Protein AF-A0A1S8WLQ7-F1 (afdb_monomer)

Solvent-accessible surface area (backbone atoms only — not comparable to full-atom values): 5577 Å² total; per-residue (Å²): 115,68,67,62,54,48,55,52,49,53,51,52,51,52,51,50,52,53,49,52,51,52,53,49,53,52,51,53,50,53,52,49,54,54,50,51,52,51,50,58,52,46,57,53,49,55,51,59,67,47,40,64,61,51,35,53,50,29,52,74,70,67,39,54,68,63,29,50,50,51,50,50,53,54,56,47,49,60,57,68,73,42,66,81,39,78,86,48,53,60,60,53,50,53,56,61,57,72,74,110

Sequence (100 aa):
MAAVSKIKSDLIECKSLLHCNREELRRLWLELVEQRHSIELLDILDQLQAAPDAIATLVSARAWPDATELMLYTAELLKSDIASVPALQTVKADLAHKNK

Structure (mmCIF, N/CA/C/O backbone):
data_AF-A0A1S8WLQ7-F1
#
_entry.id   AF-A0A1S8WLQ7-F1
#
loop_
_atom_site.group_PDB
_atom_site.id
_atom_site.type_symbol
_atom_site.label_atom_id
_atom_site.label_alt_id
_atom_site.label_comp_id
_atom_site.label_asym_id
_atom_site.label_entity_id
_atom_site.label_seq_id
_atom_site.pdbx_PDB_ins_code
_atom_site.Cartn_x
_atom_site.Cartn_y
_atom_site.Cartn_z
_atom_site.occupancy
_atom_site.B_iso_or_equiv
_atom_site.auth_seq_id
_atom_site.auth_comp_id
_atom_site.auth_asym_id
_atom_site.auth_atom_id
_atom_site.pdbx_PDB_model_num
ATOM 1 N N . MET A 1 1 ? -30.227 -3.900 46.177 1.00 59.28 1 MET A N 1
ATOM 2 C CA . MET A 1 1 ? -29.182 -2.906 45.827 1.00 59.28 1 MET A CA 1
ATOM 3 C C . MET A 1 1 ? -27.961 -3.510 45.115 1.00 59.28 1 MET A C 1
ATOM 5 O O . MET A 1 1 ? -27.401 -2.830 44.268 1.00 59.28 1 MET A O 1
ATOM 9 N N . ALA A 1 2 ? -27.573 -4.772 45.364 1.00 75.81 2 ALA A N 1
ATOM 10 C CA . ALA A 1 2 ? -26.399 -5.398 44.727 1.00 75.81 2 ALA A CA 1
ATOM 11 C C . ALA A 1 2 ? -26.479 -5.539 43.188 1.00 75.81 2 ALA A C 1
ATOM 13 O O . ALA A 1 2 ? -25.496 -5.279 42.502 1.00 75.81 2 ALA A O 1
ATOM 14 N N . ALA A 1 3 ? -27.650 -5.879 42.633 1.00 87.62 3 ALA A N 1
ATOM 15 C CA . ALA A 1 3 ? -27.827 -6.037 41.183 1.00 87.62 3 ALA A CA 1
ATOM 16 C C . ALA A 1 3 ? -27.591 -4.731 40.402 1.00 87.62 3 ALA A C 1
ATOM 18 O O . ALA A 1 3 ? -26.933 -4.739 39.369 1.00 87.62 3 ALA A O 1
ATOM 19 N N . VAL A 1 4 ? -28.058 -3.595 40.933 1.00 91.00 4 VAL A N 1
ATOM 20 C CA . VAL A 1 4 ? -27.852 -2.271 40.319 1.00 91.00 4 VAL A CA 1
ATOM 21 C C . VAL A 1 4 ? -26.370 -1.882 40.334 1.00 91.00 4 VAL A C 1
ATOM 23 O O . VAL A 1 4 ? -25.867 -1.343 39.353 1.00 91.00 4 VAL A O 1
ATOM 26 N N . SER A 1 5 ? -25.651 -2.202 41.416 1.00 92.12 5 SER A N 1
ATOM 27 C CA . SER A 1 5 ? -24.201 -1.978 41.508 1.00 92.12 5 SER A CA 1
ATOM 28 C C . SER A 1 5 ? -23.427 -2.816 40.486 1.00 92.12 5 SER A C 1
ATOM 30 O O . SER A 1 5 ? -22.540 -2.298 39.811 1.00 92.12 5 SER A O 1
ATOM 32 N N . LYS A 1 6 ? -23.809 -4.089 40.320 1.00 94.56 6 LYS A N 1
ATOM 33 C CA . LYS A 1 6 ? -23.207 -4.986 39.329 1.00 94.56 6 LYS A CA 1
ATOM 34 C C . LYS A 1 6 ? -23.428 -4.481 37.903 1.00 94.56 6 LYS A C 1
ATOM 36 O O . LYS A 1 6 ? -22.458 -4.267 37.196 1.00 94.56 6 LYS A O 1
ATOM 41 N N . ILE A 1 7 ? -24.671 -4.162 37.533 1.00 95.50 7 ILE A N 1
ATOM 42 C CA . ILE A 1 7 ? -24.998 -3.612 36.204 1.00 95.50 7 ILE A CA 1
ATOM 43 C C . ILE A 1 7 ? -24.203 -2.330 35.922 1.00 95.50 7 ILE A C 1
ATOM 45 O O . ILE A 1 7 ? -23.722 -2.125 34.810 1.00 95.50 7 ILE A O 1
ATOM 49 N N . LYS A 1 8 ? -24.033 -1.462 36.927 1.00 96.25 8 LYS A N 1
ATOM 50 C CA . LYS A 1 8 ? -23.216 -0.252 36.790 1.00 96.25 8 LYS A CA 1
ATOM 51 C C . LYS A 1 8 ? -21.742 -0.586 36.531 1.00 96.25 8 LYS A C 1
ATOM 53 O O . LYS A 1 8 ? -21.127 0.075 35.699 1.00 96.25 8 LYS A O 1
ATOM 58 N N . SER A 1 9 ? -21.188 -1.574 37.232 1.00 96.00 9 SER A N 1
ATOM 59 C CA . SER A 1 9 ? -19.815 -2.049 37.022 1.00 96.00 9 SER A CA 1
ATOM 60 C C . SER A 1 9 ? -19.637 -2.623 35.618 1.00 96.00 9 SER A C 1
ATOM 62 O O . SER A 1 9 ? -18.752 -2.180 34.891 1.00 96.00 9 SER A O 1
ATOM 64 N N . ASP A 1 10 ? -20.536 -3.521 35.212 1.00 96.31 10 ASP A N 1
ATOM 65 C CA . ASP A 1 10 ? -20.511 -4.173 33.902 1.00 96.31 10 ASP A CA 1
ATOM 66 C C . ASP A 1 10 ? -20.593 -3.124 32.776 1.00 96.31 10 ASP A C 1
ATOM 68 O O . ASP A 1 10 ? -19.854 -3.185 31.799 1.00 96.31 10 ASP A O 1
ATOM 72 N N . LEU A 1 11 ? -21.422 -2.082 32.933 1.00 96.81 11 LEU A N 1
ATOM 73 C CA . LEU A 1 11 ? -21.526 -0.997 31.953 1.00 96.81 11 LEU A CA 1
ATOM 74 C C . LEU A 1 11 ? -20.237 -0.164 31.841 1.00 96.81 11 LEU A C 1
ATOM 76 O O . LEU A 1 11 ? -19.886 0.285 30.748 1.00 96.81 11 LEU A O 1
ATOM 80 N N . ILE A 1 12 ? -19.537 0.066 32.956 1.00 97.19 12 ILE A N 1
ATOM 81 C CA . ILE A 1 12 ? -18.250 0.777 32.957 1.00 97.19 12 ILE A CA 1
ATOM 82 C C . ILE A 1 12 ? -17.187 -0.055 32.235 1.00 97.19 12 ILE A C 1
ATOM 84 O O . ILE A 1 12 ? -16.435 0.495 31.431 1.00 97.19 12 ILE A O 1
ATOM 88 N N . GLU A 1 13 ? -17.161 -1.363 32.475 1.00 97.19 13 GLU A N 1
ATOM 89 C CA . GLU A 1 13 ? -16.249 -2.291 31.809 1.00 97.19 13 GLU A CA 1
ATOM 90 C C . GLU A 1 13 ? -16.555 -2.410 30.310 1.00 97.19 13 GLU A C 1
ATOM 92 O O . GLU A 1 13 ? -15.666 -2.275 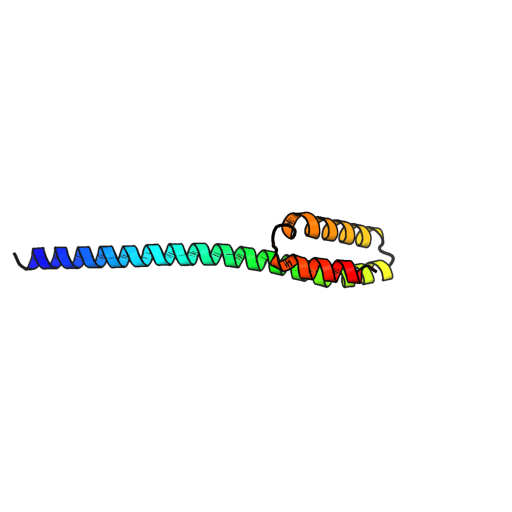29.473 1.00 97.19 13 GLU A O 1
ATOM 97 N N . CYS A 1 14 ? -17.826 -2.532 29.924 1.00 97.38 14 CYS A N 1
ATOM 98 C CA . CYS A 1 14 ? -18.202 -2.493 28.512 1.00 97.38 14 CYS A CA 1
ATOM 99 C C . CYS A 1 14 ? -17.781 -1.171 27.853 1.00 97.38 14 CYS A C 1
ATOM 101 O O . CYS A 1 14 ? -17.304 -1.168 26.719 1.00 97.38 14 CYS A O 1
ATOM 103 N N . LYS A 1 15 ? -17.914 -0.038 28.554 1.00 97.69 15 LYS A N 1
ATOM 104 C CA . LYS A 1 15 ? -17.482 1.265 28.036 1.00 97.69 15 LYS A CA 1
ATOM 105 C C . LYS A 1 15 ? -15.968 1.324 27.816 1.00 97.69 15 LYS A C 1
ATOM 107 O O . LYS A 1 15 ? -15.548 1.895 26.809 1.00 97.69 15 LYS A O 1
ATOM 112 N N . SER A 1 16 ? -15.157 0.771 28.720 1.00 97.19 16 SER A N 1
ATOM 113 C CA . SER A 1 16 ? -13.699 0.747 28.542 1.00 97.19 16 SER A CA 1
ATOM 114 C C . SER A 1 16 ? -13.297 -0.167 27.385 1.00 97.19 16 SER A C 1
ATOM 116 O O . SER A 1 16 ? -12.527 0.258 26.528 1.00 97.19 16 SER A O 1
ATOM 118 N N . LEU A 1 17 ? -13.892 -1.358 27.278 1.00 97.75 17 LEU A N 1
ATOM 119 C CA . LEU A 1 17 ? -13.638 -2.288 26.174 1.00 97.75 17 LEU A CA 1
ATOM 120 C C . LEU A 1 17 ? -13.993 -1.676 24.813 1.00 97.75 17 LEU A C 1
ATOM 122 O O . LEU A 1 17 ? -13.207 -1.759 23.870 1.00 97.75 17 LEU A O 1
ATOM 126 N N . LEU A 1 18 ? -15.141 -0.997 24.717 1.00 98.06 18 LEU A N 1
ATOM 127 C CA . LEU A 1 18 ? -15.535 -0.275 23.504 1.00 98.06 18 LEU A CA 1
ATOM 128 C C . LEU A 1 18 ? -14.569 0.868 23.173 1.00 98.06 18 LEU A C 1
ATOM 130 O O . LEU A 1 18 ? -14.291 1.117 22.001 1.00 98.06 18 LEU A O 1
ATOM 134 N N . HIS A 1 19 ? -14.043 1.560 24.187 1.00 97.75 19 HIS A N 1
ATOM 135 C CA . HIS A 1 19 ? -13.036 2.597 23.981 1.00 97.75 19 HIS A CA 1
ATOM 136 C C . HIS A 1 19 ? -11.749 2.020 23.392 1.00 97.75 19 HIS A C 1
ATOM 138 O O . HIS A 1 19 ? -11.289 2.514 22.365 1.00 97.75 19 HIS A O 1
ATOM 144 N N . CYS A 1 20 ? -11.219 0.954 23.996 1.00 97.06 20 CYS A N 1
ATOM 145 C CA . CYS A 1 20 ? -10.018 0.276 23.516 1.00 97.06 20 CYS A CA 1
ATOM 146 C C . CYS A 1 20 ? -10.205 -0.246 22.087 1.00 97.06 20 CYS A C 1
ATOM 148 O O . CYS A 1 20 ? -9.343 -0.034 21.240 1.00 97.06 20 CYS A O 1
ATOM 150 N N . ASN A 1 21 ? -11.354 -0.859 21.781 1.00 98.00 21 ASN A N 1
ATOM 151 C CA . ASN A 1 21 ? -11.643 -1.341 20.431 1.00 98.00 21 ASN A CA 1
ATOM 152 C C . ASN A 1 21 ? -11.684 -0.197 19.403 1.00 98.00 21 ASN A C 1
ATOM 154 O O . ASN A 1 21 ? -11.138 -0.324 18.309 1.00 98.00 21 ASN A O 1
ATOM 158 N N . ARG A 1 22 ? -12.275 0.947 19.765 1.00 98.06 22 ARG A N 1
ATOM 159 C CA . ARG A 1 22 ? -12.303 2.136 18.906 1.00 98.06 22 ARG A CA 1
ATOM 160 C C . ARG A 1 22 ? -10.907 2.704 18.652 1.00 98.06 22 ARG A C 1
ATOM 162 O O . ARG A 1 22 ? -10.628 3.142 17.538 1.00 98.06 22 ARG A O 1
ATOM 169 N N . GLU A 1 23 ? -10.062 2.757 19.676 1.00 97.62 23 GLU A N 1
ATOM 170 C CA . GLU A 1 23 ? -8.680 3.227 19.532 1.00 97.62 23 GLU A CA 1
ATOM 171 C C . GLU A 1 23 ? -7.868 2.297 18.641 1.00 97.62 23 GLU A C 1
ATOM 173 O O . GLU A 1 23 ? -7.176 2.774 17.743 1.00 97.62 23 GLU A O 1
ATOM 178 N N . GLU A 1 24 ? -8.031 0.988 18.816 1.00 97.75 24 GLU A N 1
ATOM 179 C CA . GLU A 1 24 ? -7.364 0.000 17.980 1.00 97.75 24 GLU A CA 1
ATOM 180 C C . GLU A 1 24 ? -7.822 0.090 16.521 1.00 97.75 24 GLU A C 1
ATOM 182 O O . GLU A 1 24 ? -6.994 0.117 15.615 1.00 97.75 24 GLU A O 1
ATOM 187 N N . LEU A 1 25 ? -9.126 0.250 16.273 1.00 98.00 25 LEU A N 1
ATOM 188 C CA . LEU A 1 25 ? -9.642 0.446 14.918 1.00 98.00 25 LEU A CA 1
ATOM 189 C C . LEU A 1 25 ? -9.063 1.710 14.266 1.00 98.00 25 LEU A C 1
ATOM 191 O O . LEU A 1 25 ? -8.720 1.701 13.085 1.00 98.00 25 LEU A O 1
ATOM 195 N N . ARG A 1 26 ? -8.924 2.801 15.030 1.00 96.94 26 ARG A N 1
ATOM 196 C CA . ARG A 1 26 ? -8.295 4.035 14.541 1.00 96.94 26 ARG A CA 1
ATOM 197 C C . A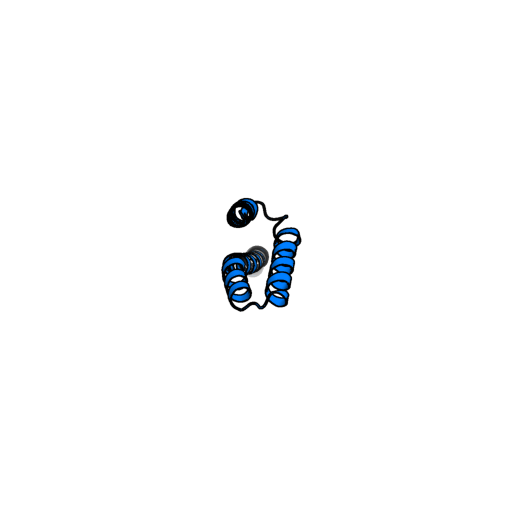RG A 1 26 ? -6.816 3.818 14.220 1.00 96.94 26 ARG A C 1
ATOM 199 O O . ARG A 1 26 ? -6.361 4.310 13.192 1.00 96.94 26 ARG A O 1
ATOM 206 N N . ARG A 1 27 ? -6.085 3.103 15.080 1.00 96.94 27 ARG A N 1
ATOM 207 C CA . ARG A 1 27 ? -4.671 2.766 14.867 1.00 96.94 27 ARG A CA 1
ATOM 208 C C . ARG A 1 27 ? -4.497 1.962 13.581 1.00 96.94 27 ARG A C 1
ATOM 210 O O . ARG A 1 27 ? -3.730 2.371 12.718 1.00 96.94 27 ARG A O 1
ATOM 217 N N . LEU A 1 28 ? -5.274 0.891 13.428 1.00 96.69 28 LEU A N 1
ATOM 218 C CA . LEU A 1 28 ? -5.253 0.036 12.240 1.00 96.69 28 LEU A CA 1
ATOM 219 C C . LEU A 1 28 ? -5.638 0.797 10.970 1.00 96.69 28 LEU A C 1
ATOM 221 O O . LEU A 1 28 ? -5.073 0.546 9.913 1.00 96.69 28 LEU A O 1
ATOM 225 N N . TRP A 1 29 ? -6.577 1.742 11.053 1.00 96.62 29 TRP A N 1
ATOM 226 C CA . TRP A 1 29 ? -6.942 2.565 9.902 1.00 96.62 29 TRP A CA 1
ATOM 227 C C . TRP A 1 29 ? -5.795 3.477 9.449 1.00 96.62 29 TRP A C 1
ATOM 229 O O . TRP A 1 29 ? -5.542 3.570 8.251 1.00 96.62 29 TRP A O 1
ATOM 239 N N . LEU A 1 30 ? -5.084 4.1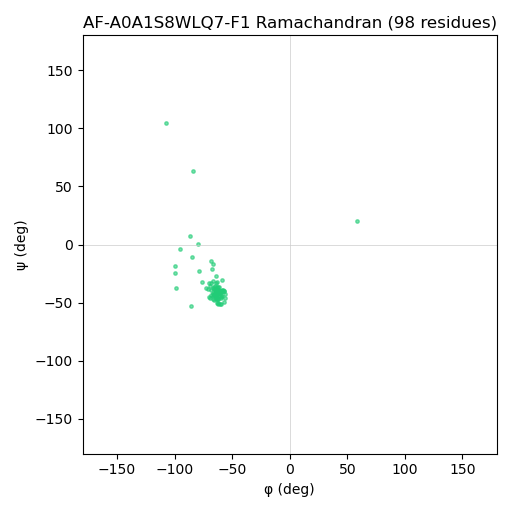18 10.382 1.00 91.81 30 LEU A N 1
ATOM 240 C CA . LEU A 1 30 ? -3.910 4.934 10.053 1.00 91.81 30 LEU A CA 1
ATOM 241 C C . LEU A 1 30 ? -2.798 4.080 9.437 1.00 91.81 30 LEU A C 1
ATOM 243 O O . LEU A 1 30 ? -2.279 4.423 8.380 1.00 91.81 30 LEU A O 1
ATOM 247 N N . GLU A 1 31 ? -2.510 2.933 10.052 1.00 94.69 31 GLU A N 1
ATOM 248 C CA . GLU A 1 31 ? -1.508 1.980 9.569 1.00 94.69 31 GLU A CA 1
ATOM 249 C C . GLU A 1 31 ? -1.853 1.479 8.155 1.00 94.69 31 GLU A C 1
ATOM 251 O O . GLU A 1 31 ? -0.995 1.435 7.278 1.00 94.69 31 GLU A O 1
ATOM 256 N N . LEU A 1 32 ? -3.132 1.204 7.881 1.00 93.06 32 LEU A N 1
ATOM 257 C CA . LEU A 1 32 ? -3.607 0.829 6.549 1.00 93.06 32 LEU A CA 1
ATOM 258 C C . LEU A 1 32 ? -3.411 1.949 5.514 1.00 93.06 32 LEU A C 1
ATOM 260 O O . LEU A 1 32 ? -3.055 1.668 4.370 1.00 93.06 32 LEU A O 1
ATOM 264 N N . VAL A 1 33 ? -3.664 3.209 5.881 1.00 91.06 33 VAL A N 1
ATOM 265 C CA . VAL A 1 33 ? -3.448 4.360 4.986 1.00 91.06 33 VAL A CA 1
ATOM 266 C C . VAL A 1 33 ? -1.965 4.498 4.637 1.00 91.06 33 VAL A C 1
ATOM 268 O O . VAL A 1 33 ? -1.632 4.650 3.462 1.00 91.06 33 VAL A O 1
ATOM 271 N N . GLU A 1 34 ? -1.079 4.380 5.626 1.00 88.31 34 GLU A N 1
ATOM 272 C CA . GLU A 1 34 ? 0.375 4.432 5.427 1.00 88.31 34 GLU A CA 1
ATOM 273 C C . GLU A 1 34 ? 0.882 3.265 4.568 1.00 88.31 34 GLU A C 1
ATOM 275 O O . GLU A 1 34 ? 1.684 3.460 3.650 1.00 88.31 34 GLU A O 1
ATOM 280 N N . GLN A 1 35 ? 0.382 2.052 4.817 1.00 92.25 35 GLN A N 1
ATOM 281 C CA . GLN A 1 35 ? 0.730 0.868 4.032 1.00 92.25 35 GLN A CA 1
ATOM 282 C C . GLN A 1 35 ? 0.275 0.990 2.577 1.00 92.25 35 GLN A C 1
ATOM 284 O O . GLN A 1 35 ? 1.050 0.679 1.677 1.00 92.25 35 GLN A O 1
ATOM 289 N N . ARG A 1 36 ? -0.945 1.483 2.323 1.00 91.38 36 ARG A N 1
ATOM 290 C CA . ARG A 1 36 ? -1.425 1.728 0.954 1.00 91.38 36 ARG A CA 1
ATOM 291 C C . ARG A 1 36 ? -0.533 2.714 0.212 1.00 91.38 36 ARG A C 1
ATOM 293 O O . ARG A 1 36 ? -0.144 2.433 -0.914 1.00 91.38 36 ARG A O 1
ATOM 300 N N . HIS A 1 37 ? -0.165 3.817 0.860 1.00 84.88 37 HIS A N 1
ATOM 301 C CA . HIS A 1 37 ? 0.741 4.788 0.256 1.00 84.88 37 HIS A CA 1
ATOM 302 C C . HIS A 1 37 ? 2.124 4.184 -0.028 1.00 84.88 37 HIS A C 1
ATOM 304 O O . HIS A 1 37 ? 2.710 4.422 -1.079 1.00 84.88 37 HIS A O 1
ATOM 310 N N . SER A 1 38 ? 2.628 3.346 0.880 1.00 88.44 38 SER A N 1
ATOM 311 C CA . SER A 1 38 ? 3.898 2.641 0.682 1.00 88.44 38 SER A CA 1
ATOM 312 C C . SER A 1 38 ? 3.849 1.693 -0.520 1.00 88.44 38 SER A C 1
ATOM 314 O O . SER A 1 38 ? 4.809 1.641 -1.279 1.00 88.44 38 SER A O 1
ATOM 316 N N . ILE A 1 39 ? 2.737 0.978 -0.722 1.00 89.50 39 ILE A N 1
ATOM 317 C CA . ILE A 1 39 ? 2.536 0.108 -1.892 1.00 89.50 39 ILE A CA 1
ATOM 318 C C . ILE A 1 39 ? 2.513 0.935 -3.182 1.00 89.50 39 ILE A C 1
ATOM 320 O O . ILE A 1 39 ? 3.227 0.601 -4.117 1.00 89.50 39 ILE A O 1
ATOM 324 N N . GLU A 1 40 ? 1.772 2.046 -3.211 1.00 86.62 40 GLU A N 1
ATOM 325 C CA . GLU A 1 40 ? 1.727 2.945 -4.376 1.00 86.62 40 GLU A CA 1
ATOM 326 C C . GLU A 1 40 ? 3.133 3.456 -4.751 1.00 86.62 40 GLU A C 1
ATOM 328 O O . GLU A 1 40 ? 3.497 3.498 -5.925 1.00 86.62 40 GLU A O 1
ATOM 333 N N . LEU A 1 41 ? 3.964 3.787 -3.756 1.00 85.00 41 LEU A N 1
ATOM 334 C CA . LEU A 1 41 ? 5.357 4.185 -3.980 1.00 85.00 41 LEU A CA 1
ATOM 335 C C . LEU A 1 41 ? 6.247 3.032 -4.469 1.00 85.00 41 LEU A C 1
ATOM 337 O O . LEU A 1 41 ? 7.159 3.270 -5.261 1.00 85.00 41 LEU A O 1
ATOM 341 N N . LEU A 1 42 ? 6.012 1.805 -3.997 1.00 87.62 42 LEU A N 1
ATOM 342 C CA . LEU A 1 42 ? 6.734 0.623 -4.471 1.00 87.62 42 LEU A CA 1
ATOM 343 C C . LEU A 1 42 ? 6.399 0.322 -5.934 1.00 87.62 42 LEU A C 1
ATOM 345 O O . LEU A 1 42 ? 7.317 0.108 -6.718 1.00 87.62 42 LEU A O 1
ATOM 349 N N . ASP A 1 43 ? 5.128 0.417 -6.327 1.00 87.50 43 ASP A N 1
A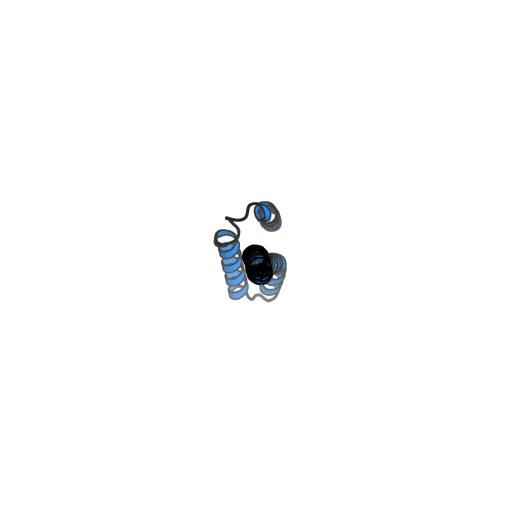TOM 350 C CA . ASP A 1 43 ? 4.712 0.236 -7.72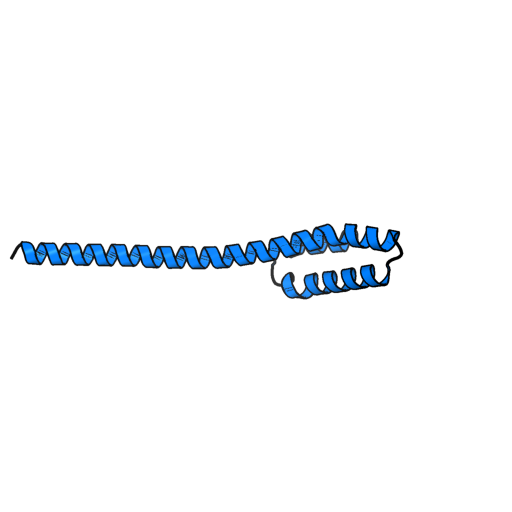3 1.00 87.50 43 ASP A CA 1
ATOM 351 C C . ASP A 1 43 ? 5.394 1.259 -8.648 1.00 87.50 43 ASP A C 1
ATOM 353 O O . ASP A 1 43 ? 5.848 0.927 -9.746 1.00 87.50 43 ASP A O 1
ATOM 357 N N . ILE A 1 44 ? 5.508 2.512 -8.194 1.00 85.31 44 ILE A N 1
ATOM 358 C CA . ILE A 1 44 ? 6.242 3.571 -8.899 1.00 85.31 44 ILE A CA 1
ATOM 359 C C . ILE A 1 44 ? 7.734 3.221 -9.024 1.00 85.31 44 ILE A C 1
ATOM 361 O O . ILE A 1 44 ? 8.340 3.434 -10.079 1.00 85.31 44 ILE A O 1
ATOM 365 N N . LEU A 1 45 ? 8.344 2.688 -7.963 1.00 86.00 45 LEU A N 1
ATOM 366 C CA . LEU A 1 45 ? 9.752 2.294 -7.963 1.00 86.00 45 LEU A CA 1
ATOM 367 C C . LEU A 1 45 ? 10.015 1.143 -8.933 1.00 86.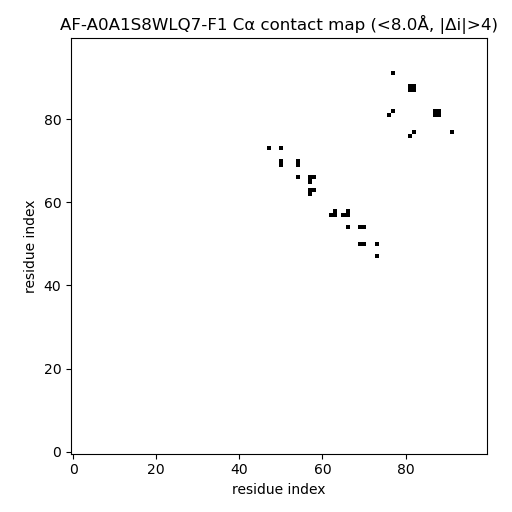00 45 LEU A C 1
ATOM 369 O O . LEU A 1 45 ? 10.971 1.217 -9.705 1.00 86.00 45 LEU A O 1
ATOM 373 N N . ASP A 1 46 ? 9.156 0.127 -8.940 1.00 87.94 46 ASP A N 1
ATOM 374 C CA . ASP A 1 46 ? 9.261 -1.017 -9.845 1.00 87.94 46 ASP A CA 1
ATOM 375 C C . ASP A 1 46 ? 9.156 -0.569 -11.312 1.00 87.94 46 ASP A C 1
ATOM 377 O O . ASP A 1 46 ? 9.950 -0.990 -12.160 1.00 87.94 46 ASP A O 1
ATOM 381 N N . GLN A 1 47 ? 8.243 0.362 -11.614 1.00 85.94 47 GLN A N 1
ATOM 382 C CA . GLN A 1 47 ? 8.131 0.967 -12.946 1.00 85.94 47 GLN A CA 1
ATOM 383 C C . GLN A 1 47 ? 9.402 1.726 -13.344 1.00 85.94 47 GLN A C 1
ATOM 385 O O . GLN A 1 47 ? 9.888 1.577 -14.466 1.00 85.94 47 GLN A O 1
ATOM 390 N N . LEU A 1 48 ? 9.978 2.513 -12.432 1.00 85.88 48 LEU A N 1
ATOM 391 C CA . LEU A 1 48 ? 11.225 3.238 -12.688 1.00 85.88 48 LEU A CA 1
ATOM 392 C C . LEU A 1 48 ? 12.435 2.319 -12.824 1.00 85.88 48 LEU A C 1
ATOM 394 O O . LEU A 1 48 ? 13.347 2.629 -13.588 1.00 85.88 48 LEU A O 1
ATOM 398 N N . GLN A 1 49 ? 12.457 1.200 -12.107 1.00 86.94 49 GLN A N 1
ATOM 399 C CA . GLN A 1 49 ? 13.515 0.207 -12.227 1.00 86.94 49 GLN A CA 1
ATOM 400 C C . GLN A 1 49 ? 13.462 -0.504 -13.583 1.00 86.94 49 GLN A C 1
ATOM 402 O O . GLN A 1 49 ? 14.514 -0.748 -14.173 1.00 86.94 49 GLN A O 1
ATOM 407 N N . ALA A 1 50 ? 12.263 -0.811 -14.085 1.00 87.94 50 ALA A N 1
ATOM 408 C CA . ALA A 1 50 ? 12.064 -1.462 -15.379 1.00 87.94 50 ALA A CA 1
ATOM 409 C C . ALA A 1 50 ? 12.191 -0.501 -16.577 1.00 87.94 50 ALA A C 1
ATOM 411 O O . ALA A 1 50 ? 12.481 -0.931 -17.697 1.00 87.94 50 ALA A O 1
ATOM 412 N N . ALA A 1 51 ? 11.990 0.802 -16.362 1.00 88.19 51 ALA A N 1
ATOM 413 C CA . ALA A 1 51 ? 11.997 1.804 -17.423 1.00 88.19 51 ALA A CA 1
ATOM 414 C C . ALA A 1 51 ? 13.292 1.844 -18.264 1.00 88.19 51 ALA A C 1
ATOM 416 O O . ALA A 1 51 ? 13.169 1.863 -19.489 1.00 88.19 51 ALA A O 1
ATOM 417 N N . PRO A 1 52 ? 14.518 1.815 -17.699 1.00 87.56 52 PRO A N 1
ATOM 418 C CA . PRO A 1 52 ? 15.753 1.800 -18.486 1.00 87.56 52 PRO A CA 1
ATOM 419 C C . PRO A 1 52 ? 15.830 0.639 -19.484 1.00 87.56 52 PRO A C 1
ATOM 421 O O . PRO A 1 52 ? 16.203 0.847 -20.639 1.00 87.56 52 PRO A O 1
ATOM 424 N N . ASP A 1 53 ? 15.428 -0.563 -19.068 1.00 90.56 53 ASP A N 1
ATOM 425 C CA . ASP A 1 53 ? 15.458 -1.758 -19.918 1.00 90.56 53 ASP A CA 1
ATOM 426 C C . ASP A 1 53 ? 14.388 -1.682 -21.022 1.00 90.56 53 ASP A C 1
ATOM 428 O O . ASP A 1 53 ? 14.636 -2.034 -22.183 1.00 90.56 53 ASP A O 1
ATOM 432 N N . ALA A 1 54 ? 13.207 -1.147 -20.693 1.00 89.62 54 ALA A N 1
ATOM 433 C CA . ALA A 1 54 ? 12.144 -0.889 -21.661 1.00 89.62 54 ALA A CA 1
ATOM 434 C C . ALA A 1 54 ? 12.560 0.170 -22.700 1.00 89.62 54 ALA A C 1
ATOM 436 O O . ALA A 1 54 ? 12.374 -0.035 -23.902 1.00 89.62 54 ALA A O 1
ATOM 437 N N . ILE A 1 55 ? 13.198 1.261 -22.264 1.00 89.38 55 ILE A N 1
ATOM 438 C CA . ILE A 1 55 ? 13.739 2.307 -23.143 1.00 89.38 55 ILE A CA 1
ATOM 439 C C . ILE A 1 55 ? 14.821 1.718 -24.054 1.00 89.38 55 ILE A C 1
ATOM 441 O O . ILE A 1 55 ? 14.771 1.926 -25.265 1.00 89.38 55 ILE A O 1
ATOM 445 N N . ALA A 1 56 ? 15.759 0.933 -23.515 1.00 90.00 56 ALA A N 1
ATOM 446 C CA . ALA A 1 56 ? 16.799 0.273 -24.307 1.00 90.00 56 ALA A CA 1
ATOM 447 C C . ALA A 1 56 ? 16.204 -0.644 -25.392 1.00 90.00 56 ALA A C 1
ATOM 449 O O . ALA A 1 56 ? 16.677 -0.662 -26.533 1.00 90.00 56 ALA A O 1
ATOM 450 N N . THR A 1 57 ? 15.119 -1.349 -25.067 1.00 91.38 57 THR A N 1
ATOM 451 C CA . THR A 1 57 ? 14.396 -2.206 -26.015 1.00 91.38 57 THR A CA 1
ATOM 452 C C . THR A 1 57 ? 13.734 -1.387 -27.129 1.00 91.38 57 THR A C 1
ATOM 454 O O . THR A 1 57 ? 13.925 -1.696 -28.307 1.00 91.38 57 THR A O 1
ATOM 457 N N . LEU A 1 58 ? 13.020 -0.306 -26.796 1.00 88.69 58 LEU A N 1
ATOM 458 C CA . LEU A 1 58 ? 12.363 0.575 -27.776 1.00 88.69 58 LEU A CA 1
ATOM 459 C C . LEU A 1 58 ? 13.372 1.281 -28.694 1.00 88.69 58 LEU A C 1
ATOM 461 O O . LEU A 1 58 ? 13.170 1.368 -29.908 1.00 88.69 58 LEU A O 1
ATOM 465 N N . VAL A 1 59 ? 14.505 1.703 -28.129 1.00 89.00 59 VAL A N 1
ATOM 466 C CA . VAL A 1 59 ? 15.652 2.250 -28.863 1.00 89.00 59 VAL A CA 1
ATOM 467 C C . VAL A 1 59 ? 16.201 1.223 -29.859 1.00 89.00 59 VAL A C 1
ATOM 469 O O . VAL A 1 59 ? 16.412 1.551 -31.030 1.00 89.00 59 VAL A O 1
ATOM 472 N N . SER A 1 60 ? 16.363 -0.039 -29.444 1.00 91.12 60 SER A N 1
ATOM 473 C CA . SER A 1 60 ? 16.820 -1.118 -30.335 1.00 91.12 60 SER A CA 1
ATOM 474 C C . SER A 1 60 ? 15.832 -1.404 -31.478 1.00 91.12 60 SER A C 1
ATOM 476 O O . SER A 1 60 ? 16.243 -1.681 -32.606 1.00 91.12 60 SER A O 1
ATOM 478 N N . ALA A 1 61 ? 14.532 -1.242 -31.216 1.00 90.19 61 ALA A N 1
ATOM 479 C CA . ALA A 1 61 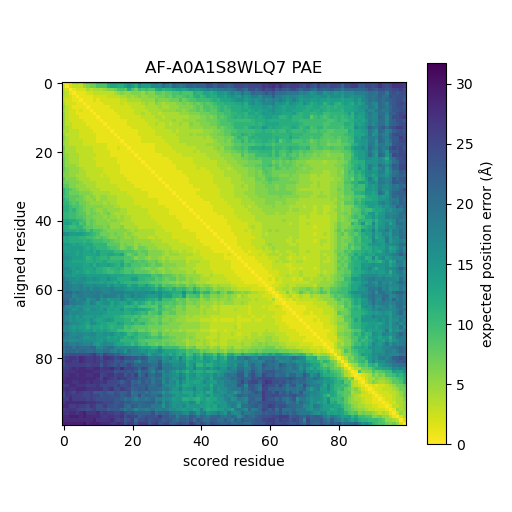? 13.452 -1.396 -32.186 1.00 90.19 61 ALA A CA 1
ATOM 480 C C . ALA A 1 61 ? 13.262 -0.170 -33.107 1.00 90.19 61 ALA A C 1
ATOM 482 O O . ALA A 1 61 ? 12.380 -0.187 -33.965 1.00 90.19 61 ALA A O 1
ATOM 483 N N . ARG A 1 62 ? 14.081 0.889 -32.962 1.00 89.38 62 ARG A N 1
ATOM 484 C CA . ARG A 1 62 ? 13.940 2.193 -33.647 1.00 89.38 62 ARG A CA 1
ATOM 485 C C . ARG A 1 62 ? 12.601 2.904 -33.385 1.00 89.38 62 ARG A C 1
ATOM 487 O O . ARG A 1 62 ? 12.232 3.809 -34.136 1.00 89.38 62 ARG A O 1
ATOM 494 N N . ALA A 1 63 ? 11.901 2.544 -32.311 1.00 90.31 63 ALA A N 1
ATOM 495 C CA . ALA A 1 63 ? 10.675 3.192 -31.850 1.00 90.31 63 ALA A CA 1
ATOM 496 C C . ALA A 1 63 ? 11.012 4.430 -30.996 1.00 90.31 63 ALA A C 1
ATOM 498 O O . ALA A 1 63 ? 10.753 4.493 -29.797 1.00 90.31 63 ALA A O 1
ATOM 499 N N . TRP A 1 64 ? 11.659 5.419 -31.617 1.00 87.38 64 TRP A N 1
ATOM 500 C CA . TRP A 1 64 ? 12.139 6.632 -30.944 1.00 87.38 64 TRP A CA 1
ATOM 501 C C . TRP A 1 64 ? 11.047 7.518 -30.322 1.00 87.38 64 TRP A C 1
ATOM 503 O O . TRP A 1 64 ? 11.316 8.077 -29.256 1.00 87.38 64 TRP A O 1
ATOM 513 N N . PRO A 1 65 ? 9.850 7.673 -30.928 1.00 89.81 65 PRO A N 1
ATOM 514 C CA . PRO A 1 65 ? 8.770 8.447 -30.319 1.00 89.81 65 PRO A CA 1
ATOM 515 C C . PRO A 1 65 ? 8.345 7.848 -28.976 1.00 89.81 65 PRO A C 1
ATOM 517 O O . PRO A 1 65 ? 8.402 8.537 -27.962 1.00 89.81 65 PRO A O 1
ATOM 520 N N . ASP A 1 66 ? 8.066 6.544 -28.962 1.00 88.25 66 ASP A N 1
ATOM 521 C CA . ASP A 1 66 ? 7.618 5.813 -27.773 1.00 88.25 66 ASP A CA 1
ATOM 522 C C . ASP A 1 66 ? 8.708 5.788 -26.688 1.00 88.25 66 ASP A C 1
ATOM 524 O O . ASP A 1 66 ? 8.430 5.965 -25.502 1.00 88.25 66 ASP A O 1
ATOM 528 N N . ALA A 1 67 ? 9.978 5.635 -27.087 1.00 87.50 67 ALA A N 1
ATOM 529 C CA . ALA A 1 67 ? 11.110 5.704 -26.162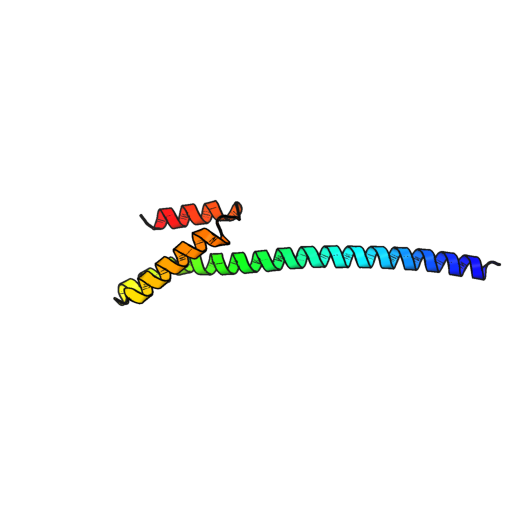 1.00 87.50 67 ALA A CA 1
ATOM 530 C C . ALA A 1 67 ? 11.230 7.088 -25.502 1.00 87.50 67 ALA A C 1
ATOM 532 O O . ALA A 1 67 ? 11.490 7.185 -24.304 1.00 87.50 67 ALA A O 1
ATOM 533 N N . THR A 1 68 ? 11.028 8.160 -26.272 1.00 88.31 68 THR A N 1
ATOM 534 C CA . THR A 1 68 ? 11.128 9.537 -25.769 1.00 88.31 68 THR A CA 1
ATOM 535 C C . THR A 1 68 ? 9.945 9.885 -24.869 1.00 88.31 68 THR A C 1
ATOM 537 O O . THR A 1 68 ? 10.132 10.551 -23.852 1.00 88.31 68 THR A O 1
ATOM 540 N N . GLU A 1 69 ? 8.744 9.407 -25.199 1.00 91.25 69 GLU A N 1
ATOM 541 C CA . GLU A 1 69 ? 7.552 9.558 -24.360 1.00 91.25 69 GLU A CA 1
ATOM 542 C C . GLU A 1 69 ? 7.736 8.854 -23.009 1.00 91.25 69 GLU A C 1
ATOM 544 O O . GLU A 1 69 ? 7.548 9.475 -21.963 1.00 91.25 69 GLU A O 1
ATOM 549 N N . LEU A 1 70 ? 8.220 7.607 -23.013 1.00 88.94 70 LEU A N 1
ATOM 550 C CA . LEU A 1 70 ? 8.524 6.862 -21.789 1.00 88.94 70 LEU A CA 1
ATOM 551 C C . LEU A 1 70 ? 9.633 7.533 -20.961 1.00 88.94 70 LEU A C 1
ATOM 553 O O . LEU A 1 70 ? 9.550 7.596 -19.733 1.00 88.94 70 LEU A O 1
ATOM 557 N N . MET A 1 71 ? 10.660 8.083 -21.613 1.00 86.31 71 MET A N 1
ATOM 558 C CA . MET A 1 71 ? 11.704 8.867 -20.944 1.00 86.31 71 MET A CA 1
ATOM 559 C C . MET A 1 71 ? 11.163 10.152 -20.308 1.00 86.31 71 MET A C 1
ATOM 561 O O . MET A 1 71 ? 11.571 10.509 -19.204 1.00 86.31 71 MET A O 1
ATOM 565 N N . LEU A 1 72 ? 10.257 10.860 -20.984 1.00 89.56 72 LEU A N 1
ATOM 566 C CA . LEU A 1 72 ? 9.671 12.088 -20.456 1.00 89.56 72 LEU A CA 1
ATOM 567 C C . LEU A 1 72 ? 8.753 11.785 -19.268 1.00 89.56 72 LEU A C 1
ATOM 569 O O . LEU A 1 72 ? 8.898 12.406 -18.217 1.00 89.56 72 LEU A O 1
ATOM 573 N N . TYR A 1 73 ? 7.894 10.774 -19.407 1.00 87.75 73 TYR A N 1
ATOM 574 C CA . TYR A 1 73 ? 7.002 10.305 -18.350 1.00 87.75 73 TYR A CA 1
ATOM 575 C C . TYR A 1 73 ? 7.775 9.898 -17.087 1.00 87.75 73 TYR A C 1
ATOM 577 O O . TYR A 1 73 ? 7.492 10.372 -15.987 1.00 87.75 73 TYR A O 1
ATOM 585 N N . THR A 1 74 ? 8.815 9.076 -17.239 1.00 85.56 74 THR A N 1
ATOM 586 C CA . THR A 1 74 ? 9.656 8.632 -16.113 1.00 85.56 74 THR A CA 1
ATOM 587 C C . THR A 1 74 ? 10.414 9.794 -15.467 1.00 85.56 74 THR A C 1
ATOM 589 O O . THR A 1 74 ? 10.550 9.837 -14.243 1.00 85.56 74 THR A O 1
ATOM 592 N N . ALA A 1 75 ? 10.858 10.783 -16.249 1.00 83.81 75 ALA A N 1
ATOM 593 C CA . ALA A 1 75 ? 11.500 11.988 -15.730 1.00 83.81 75 ALA A CA 1
ATOM 594 C C . ALA A 1 75 ? 10.534 12.924 -14.980 1.00 83.81 75 ALA A C 1
ATOM 596 O O . ALA A 1 75 ? 10.957 13.600 -14.036 1.00 83.81 75 ALA A O 1
ATOM 597 N N . GLU A 1 76 ? 9.266 12.990 -15.387 1.00 84.81 76 GLU A N 1
ATOM 598 C CA . GLU A 1 76 ? 8.212 13.729 -14.681 1.00 84.81 76 GLU A CA 1
ATOM 599 C C . GLU A 1 76 ? 7.842 13.043 -13.362 1.00 84.81 76 GLU A C 1
ATOM 601 O O . GLU A 1 76 ? 7.843 13.700 -12.319 1.00 84.81 76 GLU A O 1
ATOM 606 N N . LEU A 1 77 ? 7.672 11.719 -13.373 1.00 80.44 77 LEU A N 1
ATOM 607 C CA . LEU A 1 77 ? 7.396 10.902 -12.185 1.00 80.44 77 LEU A CA 1
ATOM 608 C C . LEU A 1 77 ? 8.501 11.033 -11.116 1.00 80.44 77 LEU A C 1
ATOM 610 O O . LEU A 1 77 ? 8.236 11.191 -9.923 1.00 80.44 77 LEU A O 1
ATOM 614 N N . LEU A 1 78 ? 9.766 11.085 -11.549 1.00 74.75 78 LEU A N 1
ATOM 615 C CA . LEU A 1 78 ? 10.934 11.310 -10.684 1.00 74.75 78 LEU A CA 1
ATOM 616 C C . LEU A 1 78 ? 10.984 12.722 -10.058 1.00 74.75 78 LEU A C 1
ATOM 618 O O . LEU A 1 78 ? 11.763 12.974 -9.122 1.00 74.75 78 LEU A O 1
ATOM 622 N N . LYS A 1 79 ? 10.218 13.673 -10.607 1.00 75.62 79 LYS A N 1
ATOM 623 C CA . LYS A 1 79 ? 10.127 15.063 -10.137 1.00 75.62 79 LYS A CA 1
ATOM 624 C C . LYS A 1 79 ? 8.897 15.311 -9.263 1.00 75.62 79 LYS A C 1
ATOM 626 O O . LYS A 1 79 ? 9.037 16.086 -8.321 1.00 75.62 79 LYS A O 1
ATOM 631 N N . SER A 1 80 ? 7.745 14.701 -9.552 1.00 69.62 80 SER A N 1
ATOM 632 C CA . SER A 1 80 ? 6.488 14.981 -8.840 1.00 69.62 80 SER A CA 1
ATOM 633 C C . SER A 1 80 ? 6.319 14.159 -7.562 1.00 69.62 80 SER A C 1
ATOM 635 O O . SER A 1 80 ? 6.138 14.736 -6.492 1.00 69.62 80 SER A O 1
ATOM 637 N N . ASP A 1 81 ? 6.448 12.834 -7.647 1.00 59.97 81 ASP A N 1
ATOM 638 C CA . ASP A 1 81 ? 5.941 11.941 -6.590 1.00 59.97 81 ASP A CA 1
ATOM 639 C C . ASP A 1 81 ? 7.059 11.485 -5.643 1.00 59.97 81 ASP A C 1
ATOM 641 O O . ASP A 1 81 ? 6.848 11.212 -4.464 1.00 59.97 81 ASP A O 1
ATOM 645 N N . ILE A 1 82 ? 8.296 11.490 -6.140 1.00 57.28 82 ILE A N 1
ATOM 646 C CA . ILE A 1 82 ? 9.463 10.926 -5.449 1.00 57.28 82 ILE A CA 1
ATOM 647 C C . ILE A 1 82 ? 10.305 12.004 -4.757 1.00 57.28 82 ILE A C 1
ATOM 649 O O . ILE A 1 82 ? 11.072 11.717 -3.839 1.00 57.28 82 ILE A O 1
ATOM 653 N N . ALA A 1 83 ? 10.146 13.276 -5.138 1.00 56.03 83 ALA A N 1
ATOM 654 C CA . ALA A 1 83 ? 10.892 14.380 -4.531 1.00 56.03 83 ALA A CA 1
ATOM 655 C C . ALA A 1 83 ? 10.561 14.575 -3.039 1.00 56.03 83 ALA A C 1
ATOM 657 O O . ALA A 1 83 ? 11.417 15.038 -2.285 1.00 56.03 83 ALA A O 1
ATOM 658 N N . SER A 1 84 ? 9.355 14.185 -2.610 1.00 56.53 84 SER A N 1
ATOM 659 C CA . SER A 1 84 ? 8.904 14.325 -1.224 1.00 56.53 84 SER A CA 1
ATOM 660 C C . SER A 1 84 ? 9.339 13.178 -0.303 1.00 56.53 84 SER A C 1
ATOM 662 O O . SER A 1 84 ? 9.176 13.310 0.909 1.00 56.53 84 SER A O 1
ATOM 664 N N . VAL A 1 85 ? 9.884 12.071 -0.829 1.00 59.44 85 VAL A N 1
ATOM 665 C CA . VAL A 1 85 ? 10.223 10.874 -0.038 1.00 59.44 85 VAL A CA 1
ATOM 666 C C . VAL A 1 85 ? 11.749 10.766 0.120 1.00 59.44 85 VAL A C 1
ATOM 668 O O . VAL A 1 85 ? 12.441 10.360 -0.817 1.00 59.44 85 VAL A O 1
ATOM 671 N N . PRO A 1 86 ? 12.319 11.091 1.301 1.00 56.91 86 PRO A N 1
ATOM 672 C CA . PRO A 1 86 ? 13.770 11.100 1.520 1.00 56.91 86 PRO A CA 1
ATOM 673 C C . PRO A 1 86 ? 14.450 9.747 1.263 1.00 56.91 86 PRO A C 1
ATOM 675 O O . PRO A 1 86 ? 15.594 9.716 0.818 1.00 56.91 86 PRO A O 1
ATOM 678 N N . ALA A 1 87 ? 13.744 8.634 1.494 1.00 58.81 87 ALA A N 1
ATOM 679 C CA . ALA A 1 87 ? 14.263 7.279 1.296 1.00 58.81 87 ALA A CA 1
ATOM 680 C C . ALA A 1 87 ? 14.521 6.918 -0.182 1.00 58.81 87 ALA A C 1
ATOM 682 O O . ALA A 1 87 ? 15.318 6.027 -0.461 1.00 58.81 87 ALA A O 1
ATOM 683 N N . LEU A 1 88 ? 13.890 7.621 -1.129 1.00 56.50 88 LEU A N 1
ATOM 684 C CA . LEU A 1 88 ? 14.005 7.348 -2.567 1.00 56.50 88 LEU A CA 1
ATOM 685 C C . LEU A 1 88 ? 15.068 8.207 -3.273 1.00 56.50 88 LEU A C 1
ATOM 687 O O . LEU A 1 88 ? 15.352 8.007 -4.456 1.00 56.50 88 LEU A O 1
ATOM 691 N N . GLN A 1 89 ? 15.708 9.133 -2.552 1.00 62.03 89 GLN A N 1
ATOM 692 C CA . GLN A 1 89 ? 16.787 9.975 -3.086 1.00 62.03 89 GLN A CA 1
ATOM 693 C C . GLN A 1 89 ? 18.013 9.151 -3.509 1.00 62.03 89 GLN A C 1
ATOM 695 O O . GLN A 1 89 ? 18.682 9.495 -4.482 1.00 62.03 89 GLN A O 1
ATOM 700 N N . THR A 1 90 ? 18.279 8.035 -2.827 1.00 63.03 90 THR A N 1
ATOM 701 C CA . THR A 1 90 ? 19.372 7.108 -3.155 1.00 63.03 90 THR A CA 1
ATOM 702 C C . THR A 1 90 ? 19.132 6.421 -4.500 1.00 63.03 90 THR A C 1
ATOM 704 O O . THR A 1 90 ? 19.992 6.451 -5.371 1.00 63.03 90 THR A O 1
ATOM 707 N N . VAL A 1 91 ? 17.915 5.912 -4.724 1.00 63.22 91 VAL A N 1
ATOM 708 C CA . VAL A 1 91 ? 17.518 5.266 -5.990 1.00 63.22 91 VAL A CA 1
ATOM 709 C C . VAL A 1 91 ? 17.553 6.266 -7.148 1.00 63.22 91 VAL A C 1
ATOM 711 O O . VAL A 1 91 ? 18.015 5.950 -8.244 1.00 63.22 91 VAL A O 1
ATOM 714 N N . LYS A 1 92 ? 17.138 7.513 -6.898 1.00 64.38 92 LYS A N 1
ATOM 715 C CA . LYS A 1 92 ? 17.252 8.613 -7.862 1.00 64.38 92 LYS A CA 1
ATOM 716 C C . LYS A 1 92 ? 18.705 8.903 -8.253 1.00 64.38 92 LYS A C 1
ATOM 718 O O . LYS A 1 92 ? 18.973 9.145 -9.430 1.00 64.38 92 LYS A O 1
ATOM 723 N N . ALA A 1 93 ? 19.633 8.885 -7.296 1.00 67.06 93 ALA A N 1
ATOM 724 C CA . ALA A 1 93 ? 21.057 9.066 -7.568 1.00 67.06 93 ALA A CA 1
ATOM 725 C C . ALA A 1 93 ? 21.626 7.912 -8.412 1.00 67.06 93 ALA A C 1
ATOM 727 O O . ALA A 1 93 ? 22.328 8.162 -9.393 1.00 67.06 93 ALA A O 1
ATOM 728 N N . ASP A 1 94 ? 21.246 6.672 -8.101 1.00 68.75 94 ASP A N 1
ATOM 729 C CA . ASP A 1 94 ? 21.687 5.481 -8.834 1.00 68.75 94 ASP A CA 1
ATOM 730 C C . ASP A 1 94 ? 21.167 5.463 -10.283 1.00 68.75 94 ASP A C 1
ATOM 732 O O . ASP A 1 94 ? 21.923 5.192 -11.222 1.00 68.75 94 ASP A O 1
ATOM 736 N N . LEU A 1 95 ? 19.897 5.827 -10.497 1.00 65.81 95 LEU A N 1
ATOM 737 C CA . LEU A 1 95 ? 19.310 5.961 -11.837 1.00 65.81 95 LEU A CA 1
ATOM 738 C C . LEU A 1 95 ? 19.944 7.112 -12.633 1.00 65.81 95 LEU A C 1
ATOM 740 O O . LEU A 1 95 ? 20.188 6.979 -13.832 1.00 65.81 95 LEU A O 1
ATOM 744 N N . ALA A 1 96 ? 20.270 8.233 -11.983 1.00 64.62 96 ALA A N 1
ATOM 745 C CA . ALA A 1 96 ? 20.977 9.338 -12.628 1.00 64.62 96 ALA A CA 1
ATOM 746 C C . ALA A 1 96 ? 22.416 8.966 -13.029 1.00 64.62 96 ALA A C 1
ATOM 748 O O . ALA A 1 96 ? 22.928 9.481 -14.022 1.00 64.62 96 ALA A O 1
ATOM 749 N N . HIS A 1 97 ? 23.075 8.079 -12.281 1.00 60.69 97 HIS A N 1
ATOM 750 C CA . HIS A 1 97 ? 24.413 7.584 -12.608 1.00 60.69 97 HIS A CA 1
ATOM 751 C C . HIS A 1 97 ? 24.420 6.545 -13.730 1.00 60.69 97 HIS A C 1
ATOM 753 O O . HIS A 1 97 ? 25.354 6.551 -14.523 1.00 60.69 97 HIS A O 1
ATOM 759 N N . LYS A 1 98 ? 23.369 5.727 -13.862 1.00 56.88 98 LYS A N 1
ATOM 760 C CA . LYS A 1 98 ? 23.189 4.815 -15.009 1.00 56.88 98 LYS A CA 1
ATOM 761 C C . LYS A 1 98 ? 22.905 5.523 -16.343 1.00 56.88 98 LYS A C 1
ATOM 763 O O . LYS A 1 98 ? 23.007 4.891 -17.386 1.00 56.88 98 LYS A O 1
ATOM 768 N N . ASN A 1 99 ? 22.560 6.811 -16.314 1.00 47.59 99 ASN A N 1
ATOM 769 C CA . ASN A 1 99 ? 22.353 7.650 -17.501 1.00 47.59 99 ASN A CA 1
ATOM 770 C C . ASN A 1 99 ? 23.647 8.315 -18.034 1.00 47.59 99 ASN A C 1
ATOM 772 O O . ASN A 1 99 ? 23.565 9.171 -18.917 1.00 47.59 99 ASN A O 1
ATOM 776 N N . LYS A 1 100 ? 24.824 7.966 -17.497 1.00 39.59 100 LYS A N 1
ATOM 777 C CA . LYS A 1 100 ? 26.146 8.317 -18.047 1.00 39.59 100 LYS A CA 1
ATOM 778 C C . LYS A 1 100 ? 26.813 7.091 -18.649 1.00 39.59 100 LYS A C 1
ATOM 780 O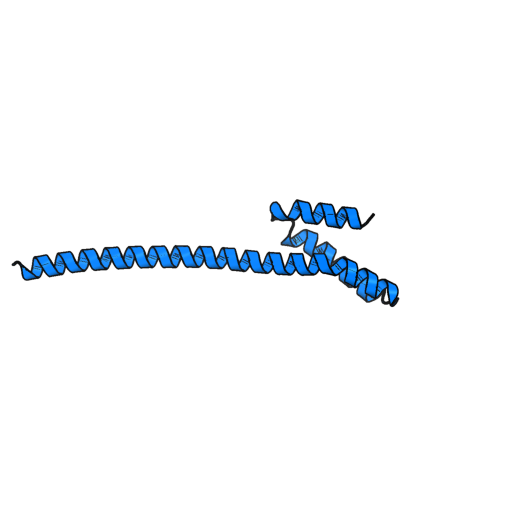 O . LYS A 1 100 ? 27.512 7.283 -19.666 1.00 39.59 100 LYS A O 1
#

Foldseek 3Di:
DVVVVVVVVVVVVVVVVVVVVVVVVVVVVVVVVVVVLVVVVVVLLVLLVCLVVVLVVCVVVVVVVVSVVSVVVNVVSCVPPVVPPPVCVVVVVVSVVVVD

Mean predicted aligned error: 10.16 Å

Radius of gyration: 26.13 Å; Cα contacts (8 Å, |Δi|>4): 20; chains: 1; bounding box: 55×21×80 Å

Organism: Opisthorchis viverrini (NCBI:txid6198)

pLDDT: mean 83.83, std 14.01, range [39.59, 98.06]

Secondary structure (DSSP, 8-state):
-HHHHHHHHHHHHHHHHHHHHHHHHHHHHHHHHHHHHHHHHHHHHHHHHHHHHHHHHHHHTT-HHHHHHHHHHHHHHHHHTSTT-GGGHHHHHHHHHHT-

InterPro domains:
  IPR039682 Exocyst complex component Sec8/EXOC4 [PTHR14146] (4-98)